Protein AF-A0A7S0XF65-F1 (afdb_monomer)

Radius of gyration: 15.55 Å; Cα contacts (8 Å, |Δi|>4): 193; chains: 1; bounding box: 42×37×39 Å

Mean predicted aligned error: 4.1 Å

Sequence (148 aa):
EVKDYPNLSSPQLNSCIVFATDEWFAAADNMISDTNPVWKEDLYTNYGKWMDGWESRRRRTEGHDWCIVKLGIPGIIRGIEVDTAYFTGNFSPKISIQSNHYDSSEPSVIQSLLSLRDDLKVEGSRIGTAASSEEFALVENLESDKWE

InterPro domains:
  IPR005164 Allantoicase [PTHR12045] (4-148)
  IPR008979 Galactose-binding-like domain superfamily [SSF49785] (4-108)
  IPR015908 Allantoicase domain [PF03561] (15-106)

Solvent-accessible surface area (backbone atoms only — not comparable to full-atom values): 9597 Å² total; per-residue (Å²): 118,74,82,85,52,84,69,48,51,26,48,92,51,66,16,43,66,46,46,50,53,46,14,28,44,11,26,60,64,47,66,38,50,90,62,81,75,61,89,53,94,90,46,65,52,101,64,38,65,52,56,59,27,62,32,56,70,89,77,92,62,91,84,80,85,56,68,42,73,45,54,34,58,94,80,83,87,86,73,85,87,85,85,58,78,91,40,88,84,76,46,80,92,73,86,86,88,83,86,81,88,84,82,76,92,58,92,44,64,60,58,56,32,40,49,59,53,57,73,64,38,57,96,86,33,44,54,63,37,57,54,48,74,65,52,53,61,50,52,59,76,64,50,80,84,64,91,124

Foldseek 3Di:
DCVVDDDQCACVLVKAWLAKQFQAQHFQRLQRYPDDWDDDPPDADPRGHHGSHG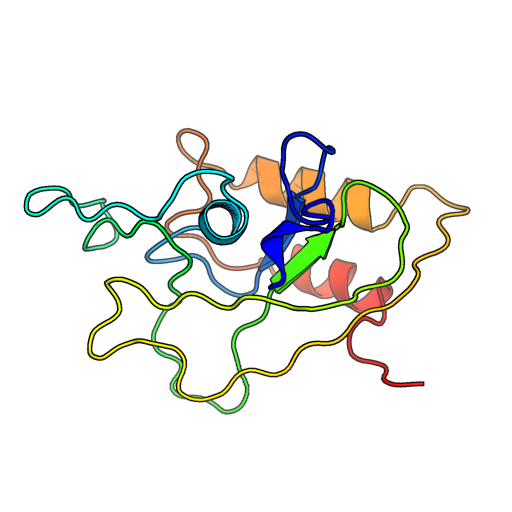DGDDDPDDDDIDIDIDGSDDDDDPDDDDDPPPVPPRGDPDDDDADDDDDDPDPDLSVVSVVVQQVCDDPNGVHRHGDDPVNVVSVVVVVRVDPD

Secondary structure (DSSP, 8-state):
-GGGS--TT-GGGT-EEEEESEESSB-GGGGG-SSPP---TT-EETTEE--SS-B-----SSS---EEEEPSS-----------TT-TTTS-S------------SS-HHHHHHHHHHHT-BTTB-TTEE--HHHHHHHGGGTTT---

Organism: NCBI:txid96789

Nearest PDB structures (foldseek):
  1sg3-assembly1_A  TM=9.458E-01  e=2.803E-04  Saccharomyces cerevisiae
  1o59-assembly1_A  TM=9.242E-01  e=1.266E-03  Saccharomyces cerevisiae

pLDDT: mean 92.29, std 9.27, range [50.44, 98.5]

Structure (mmCIF, N/CA/C/O backbone):
data_AF-A0A7S0XF65-F1
#
_entry.id   AF-A0A7S0XF65-F1
#
loop_
_atom_site.group_PDB
_atom_site.id
_atom_site.type_symbol
_atom_site.label_atom_id
_atom_site.label_alt_id
_atom_site.label_comp_id
_atom_site.label_asym_id
_atom_site.label_entity_id
_atom_site.label_seq_id
_atom_site.pdbx_PDB_ins_code
_atom_site.Cartn_x
_atom_site.Cartn_y
_atom_site.Cartn_z
_atom_site.occupancy
_atom_site.B_iso_or_equiv
_atom_site.auth_seq_id
_atom_site.auth_comp_id
_atom_site.auth_asym_id
_atom_site.auth_atom_id
_atom_site.pdbx_PDB_model_num
ATOM 1 N N . GLU A 1 1 ? -8.762 -17.373 -17.366 1.00 50.44 1 GLU A N 1
ATOM 2 C CA . GLU A 1 1 ? -8.845 -16.430 -16.220 1.00 50.44 1 GLU A CA 1
ATOM 3 C C . GLU A 1 1 ? -7.422 -16.047 -15.822 1.00 50.44 1 GLU A C 1
ATOM 5 O O . GLU A 1 1 ? -6.504 -16.728 -16.255 1.00 50.44 1 GLU A O 1
ATOM 10 N N . VAL A 1 2 ? -7.211 -15.002 -15.018 1.00 60.97 2 VAL A N 1
ATOM 11 C CA . VAL A 1 2 ? -5.874 -14.578 -14.529 1.00 60.97 2 VAL A CA 1
ATOM 12 C C . VAL A 1 2 ? -5.072 -15.734 -13.885 1.00 60.97 2 VAL A C 1
ATOM 14 O O . VAL A 1 2 ? -3.848 -15.722 -13.905 1.00 60.97 2 VAL A O 1
ATOM 17 N N . LYS A 1 3 ? -5.766 -16.782 -13.423 1.00 63.56 3 LYS A N 1
ATOM 18 C CA . LYS A 1 3 ? -5.252 -17.974 -12.727 1.00 63.56 3 LYS A CA 1
ATOM 19 C C . LYS A 1 3 ? -4.238 -18.842 -13.485 1.00 63.56 3 LYS A C 1
ATOM 21 O O . LYS A 1 3 ? -3.579 -19.654 -12.847 1.00 63.56 3 LYS A O 1
ATOM 26 N N . ASP A 1 4 ? -4.102 -18.694 -14.802 1.00 82.94 4 ASP A N 1
ATOM 27 C CA . ASP A 1 4 ? -3.129 -19.475 -15.586 1.00 82.94 4 ASP A CA 1
ATOM 28 C C . ASP A 1 4 ? -1.732 -18.818 -15.645 1.00 82.94 4 ASP A C 1
ATOM 30 O O . ASP A 1 4 ? -0.801 -19.384 -16.222 1.00 82.94 4 ASP A O 1
ATOM 34 N N . TYR A 1 5 ? -1.568 -17.623 -15.062 1.00 89.38 5 TYR A N 1
ATOM 35 C CA . TYR A 1 5 ? -0.306 -16.879 -15.035 1.00 89.38 5 TYR A CA 1
ATOM 36 C C . TYR A 1 5 ? 0.284 -16.796 -13.616 1.00 89.38 5 TYR A C 1
ATOM 38 O O . TYR A 1 5 ? -0.470 -16.745 -12.644 1.00 89.38 5 TYR A O 1
ATOM 46 N N . PRO A 1 6 ? 1.624 -16.737 -13.469 1.00 91.62 6 PRO A N 1
ATOM 47 C CA . PRO A 1 6 ? 2.254 -16.461 -12.180 1.00 91.62 6 PRO A CA 1
ATOM 48 C C . PRO A 1 6 ? 1.804 -15.112 -11.604 1.00 91.62 6 PRO A C 1
ATOM 50 O O . PRO A 1 6 ? 1.760 -14.112 -12.324 1.00 91.62 6 PRO A O 1
ATOM 53 N N . ASN A 1 7 ? 1.536 -15.070 -10.297 1.00 94.56 7 ASN A N 1
ATOM 54 C CA . ASN A 1 7 ? 1.271 -13.824 -9.583 1.00 94.56 7 ASN A CA 1
ATOM 55 C C . ASN A 1 7 ? 2.582 -13.042 -9.386 1.00 94.56 7 ASN A C 1
ATOM 57 O O . ASN A 1 7 ? 3.353 -13.333 -8.473 1.00 94.56 7 ASN A O 1
ATOM 61 N N . LEU A 1 8 ? 2.840 -12.049 -10.244 1.00 96.19 8 LEU A N 1
ATOM 62 C CA . LEU A 1 8 ? 4.071 -11.249 -10.207 1.00 96.19 8 LEU A CA 1
ATOM 63 C C . LEU A 1 8 ? 4.198 -10.364 -8.962 1.00 96.19 8 LEU A C 1
ATOM 65 O O . LEU A 1 8 ? 5.312 -9.942 -8.661 1.00 96.19 8 LEU A O 1
ATOM 69 N N . SER A 1 9 ? 3.095 -10.077 -8.264 1.00 96.62 9 SER A N 1
ATOM 70 C CA . SER A 1 9 ? 3.101 -9.333 -7.000 1.00 96.62 9 SER A CA 1
ATOM 71 C C . SER A 1 9 ? 3.168 -10.240 -5.771 1.00 96.62 9 SER A C 1
ATOM 73 O O . SER A 1 9 ? 3.116 -9.730 -4.660 1.00 96.62 9 SER A O 1
ATOM 75 N N . SER A 1 10 ? 3.323 -11.560 -5.933 1.00 96.81 10 SER A N 1
ATOM 76 C CA . SER A 1 10 ? 3.432 -12.494 -4.807 1.00 96.81 10 SER A CA 1
ATOM 77 C C . SER A 1 10 ? 4.685 -12.223 -3.952 1.00 96.81 10 SER A C 1
ATOM 79 O O . SER A 1 10 ? 5.800 -12.184 -4.496 1.00 96.81 10 SER A O 1
ATOM 81 N N . PRO A 1 11 ? 4.557 -12.104 -2.617 1.00 96.50 11 PRO A N 1
ATOM 82 C CA . PRO A 1 11 ? 5.675 -12.020 -1.685 1.00 96.50 11 PRO A CA 1
ATOM 83 C C . PRO A 1 11 ? 6.615 -13.227 -1.760 1.00 96.50 11 PRO A C 1
ATOM 85 O O . PRO A 1 11 ? 7.804 -13.082 -1.489 1.00 96.50 11 PRO A O 1
ATOM 88 N N . GLN A 1 12 ? 6.137 -14.401 -2.200 1.00 96.06 12 GLN A N 1
ATOM 89 C CA . GLN A 1 12 ? 6.991 -15.580 -2.426 1.00 96.06 12 GLN A CA 1
ATOM 90 C C . GLN A 1 12 ? 8.036 -15.355 -3.526 1.00 96.06 12 GLN A C 1
ATOM 92 O O . GLN A 1 12 ? 9.073 -16.016 -3.537 1.00 96.06 12 GLN A O 1
ATOM 97 N N . LEU A 1 13 ? 7.790 -14.407 -4.434 1.00 95.81 13 LEU A N 1
ATOM 98 C CA . LEU A 1 13 ? 8.748 -13.978 -5.452 1.00 95.81 13 LEU A CA 1
ATOM 99 C C . LEU A 1 13 ? 9.636 -12.815 -4.978 1.00 95.81 13 LEU A C 1
ATOM 101 O O . LEU A 1 13 ? 10.383 -12.265 -5.778 1.00 95.81 13 LEU A O 1
ATOM 105 N N . ASN A 1 14 ? 9.597 -12.455 -3.690 1.00 94.44 14 ASN A N 1
ATOM 106 C CA . ASN A 1 14 ? 10.210 -11.247 -3.119 1.00 94.44 14 ASN A CA 1
ATOM 107 C C . ASN A 1 14 ? 9.583 -9.938 -3.623 1.00 94.44 14 ASN A C 1
ATOM 109 O O . ASN A 1 14 ? 10.250 -8.900 -3.662 1.00 94.44 14 ASN A O 1
ATOM 113 N N . SER A 1 15 ? 8.306 -9.980 -4.013 1.00 97.00 15 SER A N 1
ATOM 114 C CA . SER A 1 15 ? 7.536 -8.759 -4.248 1.00 97.00 15 SER A CA 1
ATOM 115 C C . SER A 1 15 ? 7.291 -8.036 -2.930 1.00 97.00 15 SER A C 1
ATOM 117 O O . SER A 1 15 ? 7.109 -8.672 -1.891 1.00 97.00 15 SER A O 1
ATOM 119 N N . CYS A 1 16 ? 7.266 -6.709 -2.961 1.00 96.38 16 CYS A N 1
ATOM 120 C CA . CYS A 1 16 ? 7.050 -5.910 -1.760 1.00 96.38 16 CYS A CA 1
ATOM 121 C C . CYS A 1 16 ? 6.448 -4.541 -2.077 1.00 96.38 16 CYS A C 1
ATOM 123 O O . CYS A 1 16 ? 6.538 -4.045 -3.204 1.00 96.38 16 CYS A O 1
ATOM 125 N N . ILE A 1 17 ? 5.866 -3.909 -1.057 1.00 97.88 17 ILE A N 1
ATOM 126 C CA . ILE A 1 17 ? 5.501 -2.495 -1.117 1.00 97.88 17 ILE A CA 1
ATOM 127 C C . ILE A 1 17 ? 6.744 -1.663 -0.814 1.00 97.88 17 ILE A C 1
ATOM 129 O O . ILE A 1 17 ? 7.303 -1.753 0.279 1.00 97.88 17 ILE A O 1
ATOM 133 N N . VAL A 1 18 ? 7.173 -0.840 -1.769 1.00 95.88 18 VAL A N 1
ATOM 134 C CA . VAL A 1 18 ? 8.342 0.040 -1.588 1.00 95.88 18 VAL A CA 1
ATOM 135 C C . VAL A 1 18 ? 7.947 1.422 -1.079 1.00 95.88 18 VAL A C 1
ATOM 137 O O . VAL A 1 18 ? 8.758 2.108 -0.475 1.00 95.88 18 VAL A O 1
ATOM 140 N N . PHE A 1 19 ? 6.698 1.830 -1.303 1.00 97.38 19 PHE A N 1
ATOM 141 C CA . PHE A 1 19 ? 6.170 3.125 -0.889 1.00 97.38 19 PHE A CA 1
ATOM 142 C C . PHE A 1 19 ? 4.644 3.058 -0.783 1.00 97.38 19 PHE A C 1
ATOM 144 O O . PHE A 1 19 ? 4.011 2.384 -1.593 1.00 97.38 19 PHE A O 1
ATOM 151 N N . ALA A 1 20 ? 4.055 3.770 0.179 1.00 98.31 20 ALA A N 1
ATOM 152 C CA . ALA A 1 20 ? 2.617 4.022 0.262 1.00 98.31 20 ALA A CA 1
ATOM 153 C C . ALA A 1 20 ? 2.380 5.377 0.938 1.00 98.31 20 ALA A C 1
ATOM 155 O O . ALA A 1 20 ? 3.030 5.676 1.938 1.00 98.31 20 ALA A O 1
ATOM 156 N N . THR A 1 21 ? 1.457 6.187 0.415 1.00 97.75 21 THR A N 1
ATOM 157 C CA . THR A 1 21 ? 1.208 7.541 0.941 1.00 97.75 21 THR A CA 1
ATOM 158 C C . THR A 1 21 ? 0.702 7.538 2.381 1.00 97.75 21 THR A C 1
ATOM 160 O O . THR A 1 21 ? 1.120 8.372 3.184 1.00 97.75 21 THR A O 1
ATOM 163 N N . ASP A 1 22 ? -0.199 6.616 2.713 1.00 97.94 22 ASP A N 1
ATOM 164 C CA . ASP A 1 22 ? -0.882 6.547 4.003 1.00 97.94 22 ASP A CA 1
ATOM 165 C C . ASP A 1 22 ? -1.317 5.109 4.290 1.00 97.94 22 ASP A C 1
ATOM 167 O O . ASP A 1 22 ? -1.896 4.456 3.430 1.00 97.94 22 ASP A O 1
ATOM 171 N N . GLU A 1 23 ? -1.038 4.607 5.488 1.00 98.06 23 GLU A N 1
ATOM 172 C CA . GLU A 1 23 ? -1.318 3.227 5.909 1.00 98.06 23 GLU A CA 1
ATOM 173 C C . GLU A 1 23 ? -1.967 3.210 7.290 1.00 98.06 23 GLU A C 1
ATOM 175 O O . GLU A 1 23 ? -1.678 2.375 8.147 1.00 98.06 23 GLU A O 1
ATOM 180 N N . TRP A 1 24 ? -2.810 4.200 7.562 1.00 97.50 24 TRP A N 1
ATOM 181 C CA . TRP A 1 24 ? -3.242 4.456 8.926 1.00 97.50 24 TRP A CA 1
ATOM 182 C C . TRP A 1 24 ? -4.129 3.352 9.506 1.00 97.50 24 TRP A C 1
ATOM 184 O O . TRP A 1 24 ? -3.937 2.964 10.657 1.00 97.50 24 TRP A O 1
ATOM 194 N N . PHE A 1 25 ? -5.105 2.859 8.742 1.00 97.88 25 PHE A N 1
ATOM 195 C CA . PHE A 1 25 ? -6.078 1.880 9.237 1.00 97.88 25 PHE A CA 1
ATOM 196 C C . PHE A 1 25 ? -5.664 0.443 8.911 1.00 97.88 25 PHE A C 1
ATOM 198 O O . PHE A 1 25 ? -5.850 -0.447 9.745 1.00 97.88 25 PHE A O 1
ATOM 205 N N . ALA A 1 26 ? -5.048 0.222 7.748 1.00 98.06 26 ALA A N 1
ATOM 206 C CA . ALA A 1 26 ? -4.509 -1.072 7.346 1.00 98.06 26 ALA A CA 1
ATOM 207 C C . ALA A 1 26 ? -3.301 -0.896 6.412 1.00 98.06 26 ALA A C 1
ATOM 209 O O . ALA A 1 26 ? -3.284 0.032 5.605 1.00 98.06 26 ALA A O 1
ATOM 210 N N . ALA A 1 27 ? -2.288 -1.759 6.536 1.00 98.06 27 ALA A N 1
ATOM 211 C CA . ALA A 1 27 ? -1.028 -1.638 5.803 1.00 98.06 27 ALA A CA 1
ATOM 212 C C . ALA A 1 27 ? -1.159 -2.071 4.336 1.00 98.06 27 ALA A C 1
ATOM 214 O O . ALA A 1 27 ? -1.864 -3.028 4.016 1.00 98.06 27 ALA A O 1
ATOM 215 N N . ALA A 1 28 ? -0.423 -1.404 3.448 1.00 98.38 28 ALA A N 1
ATOM 216 C CA . ALA A 1 28 ? -0.406 -1.702 2.020 1.00 98.38 28 ALA A CA 1
ATOM 217 C C . ALA A 1 28 ? 0.124 -3.112 1.716 1.00 98.38 28 ALA A C 1
ATOM 219 O O . ALA A 1 28 ? -0.298 -3.730 0.739 1.00 98.38 28 ALA A O 1
ATOM 220 N N . ASP A 1 29 ? 1.001 -3.643 2.574 1.00 97.56 29 ASP A N 1
ATOM 221 C CA . ASP A 1 29 ? 1.563 -4.995 2.475 1.00 97.56 29 ASP A CA 1
ATOM 222 C C . ASP A 1 29 ? 0.481 -6.090 2.413 1.00 97.56 29 ASP A C 1
ATOM 224 O O . ASP A 1 29 ? 0.689 -7.125 1.782 1.00 97.56 29 ASP A O 1
ATOM 228 N N . ASN A 1 30 ? -0.702 -5.852 2.990 1.00 97.62 30 ASN A N 1
ATOM 229 C CA . ASN A 1 30 ? -1.806 -6.811 2.953 1.00 97.62 30 ASN A CA 1
ATOM 230 C C . ASN A 1 30 ? -2.359 -7.031 1.532 1.00 97.62 30 ASN A C 1
ATOM 232 O O . ASN A 1 30 ? -2.842 -8.119 1.234 1.00 97.62 30 ASN A O 1
ATOM 236 N N . MET A 1 31 ? -2.268 -6.036 0.634 1.00 97.44 31 MET A N 1
ATOM 237 C CA . MET A 1 31 ? -2.811 -6.143 -0.735 1.00 97.44 31 MET A CA 1
ATOM 238 C C . MET A 1 31 ? -2.131 -7.211 -1.580 1.00 97.44 31 MET A C 1
ATOM 240 O O . MET A 1 31 ? -2.715 -7.691 -2.546 1.00 97.44 31 MET A O 1
ATOM 244 N N . ILE A 1 32 ? -0.880 -7.535 -1.258 1.00 97.25 32 ILE A N 1
ATOM 245 C CA . ILE A 1 32 ? -0.091 -8.492 -2.025 1.00 97.25 32 ILE A CA 1
ATOM 246 C C . ILE A 1 32 ? -0.073 -9.878 -1.378 1.00 97.25 32 ILE A C 1
ATOM 248 O O . ILE A 1 32 ? 0.631 -10.751 -1.867 1.00 97.25 32 ILE A O 1
ATOM 252 N N . SER A 1 33 ? -0.828 -10.113 -0.298 1.00 96.31 33 SER A N 1
ATOM 253 C CA . SER A 1 33 ? -0.903 -11.443 0.313 1.00 96.31 33 SER A CA 1
ATOM 254 C C . SER A 1 33 ? -1.363 -12.502 -0.699 1.00 96.31 33 SER A C 1
ATOM 256 O O . SER A 1 33 ? -2.287 -12.278 -1.474 1.00 96.31 33 SER A O 1
ATOM 258 N N . ASP A 1 34 ? -0.748 -13.688 -0.664 1.00 95.62 34 ASP A N 1
ATOM 259 C CA . ASP A 1 34 ? -1.177 -14.826 -1.493 1.00 95.62 34 ASP A CA 1
ATOM 260 C C . ASP A 1 34 ? -2.443 -15.513 -0.948 1.00 95.62 34 ASP A C 1
ATOM 262 O O . ASP A 1 34 ? -2.989 -16.423 -1.578 1.00 95.62 34 ASP A O 1
ATOM 266 N N . THR A 1 35 ? -2.892 -15.139 0.252 1.00 95.75 35 THR A N 1
ATOM 267 C CA . THR A 1 35 ? -4.119 -15.667 0.851 1.00 95.75 35 THR A CA 1
ATOM 268 C C . THR A 1 35 ? -5.316 -14.809 0.476 1.00 95.75 35 THR A C 1
ATOM 270 O O . THR A 1 35 ? -5.208 -13.591 0.405 1.00 95.75 35 THR A O 1
ATOM 273 N N . ASN A 1 36 ? -6.488 -15.436 0.344 1.00 96.00 36 ASN A N 1
ATOM 274 C CA . ASN A 1 36 ? -7.739 -14.691 0.220 1.00 96.00 36 ASN A CA 1
ATOM 275 C C . ASN A 1 36 ? -7.941 -13.765 1.432 1.00 96.00 36 ASN A C 1
ATOM 277 O O . ASN A 1 36 ? -7.604 -14.176 2.550 1.00 96.00 36 ASN A O 1
ATOM 281 N N . PRO A 1 37 ? -8.540 -12.579 1.232 1.00 97.31 37 PRO A N 1
ATOM 282 C CA . PRO A 1 37 ? -8.808 -11.652 2.321 1.00 97.31 37 PRO A CA 1
ATOM 283 C C . PRO A 1 37 ? -9.738 -12.287 3.358 1.00 97.31 37 PRO A C 1
ATOM 285 O O . PRO A 1 37 ? -10.641 -13.066 3.028 1.00 97.31 37 PRO A O 1
ATOM 288 N N . VAL A 1 38 ? -9.537 -11.938 4.627 1.00 98.00 38 VAL A N 1
ATOM 289 C CA . VAL A 1 38 ? -10.299 -12.470 5.760 1.00 98.00 38 VAL A CA 1
ATOM 290 C C . VAL A 1 38 ? -11.006 -11.351 6.518 1.00 98.00 38 VAL A C 1
ATOM 292 O O . VAL A 1 38 ? -10.405 -10.355 6.906 1.00 98.00 38 VAL A O 1
ATOM 295 N N . TRP A 1 39 ? -12.282 -11.562 6.846 1.00 97.44 39 TRP A N 1
ATOM 296 C CA . TRP A 1 39 ? -12.998 -10.731 7.814 1.00 97.44 39 TRP A CA 1
ATOM 297 C C . TRP A 1 39 ? -12.938 -11.328 9.219 1.00 97.44 39 TRP A C 1
ATOM 299 O O . TRP A 1 39 ? -13.228 -12.509 9.421 1.00 97.44 39 TRP A O 1
ATOM 309 N N . LYS A 1 40 ? -12.601 -10.499 10.210 1.00 97.50 40 LYS A N 1
ATOM 310 C CA . LYS A 1 40 ? -12.578 -10.882 11.629 1.00 97.50 40 LYS A CA 1
ATOM 311 C C . LYS A 1 40 ? -13.478 -9.945 12.423 1.00 97.50 40 LYS A C 1
ATOM 313 O O . LYS A 1 40 ? -13.041 -8.854 12.778 1.00 97.50 40 LYS A O 1
ATOM 318 N N . GLU A 1 41 ? -14.713 -10.365 12.704 1.00 96.38 41 GLU A N 1
ATOM 319 C CA . GLU A 1 41 ? -15.783 -9.542 13.307 1.00 96.38 41 GLU A CA 1
ATOM 320 C C . GLU A 1 41 ? -15.344 -8.781 14.569 1.00 96.38 41 GLU A C 1
ATOM 322 O O . GLU A 1 41 ? -15.577 -7.580 14.673 1.00 96.38 41 GLU A O 1
ATOM 327 N N . ASP A 1 42 ? -14.592 -9.426 15.461 1.00 97.06 42 ASP A N 1
ATOM 328 C CA . ASP A 1 42 ? -14.249 -8.860 16.774 1.00 97.06 42 ASP A CA 1
ATOM 329 C C . ASP A 1 42 ? -12.808 -8.327 16.876 1.00 97.06 42 ASP A C 1
ATOM 331 O O . ASP A 1 42 ? -12.334 -8.013 17.967 1.00 97.06 42 ASP A O 1
ATOM 335 N N . LEU A 1 43 ? -12.080 -8.218 15.754 1.00 97.62 43 LEU A N 1
ATOM 336 C CA . LEU A 1 43 ? -10.697 -7.728 15.761 1.00 97.62 43 LEU A CA 1
ATOM 337 C C . LEU A 1 43 ? -10.604 -6.228 15.447 1.00 97.62 43 LEU A C 1
ATOM 339 O O . LEU A 1 43 ? -11.163 -5.745 14.456 1.00 97.62 43 LEU A O 1
ATOM 343 N N . TYR A 1 44 ? -9.849 -5.516 16.283 1.00 97.06 44 TYR A N 1
ATOM 344 C CA . TYR A 1 44 ? -9.570 -4.085 16.194 1.00 97.06 44 TYR A CA 1
ATOM 345 C C . TYR A 1 44 ? -8.087 -3.826 16.468 1.00 97.06 44 TYR A C 1
ATOM 347 O O . TYR A 1 44 ? -7.443 -4.568 17.210 1.00 97.06 44 TYR A O 1
ATOM 355 N N . THR A 1 45 ? -7.557 -2.765 15.871 1.00 96.00 45 THR A N 1
ATOM 356 C CA . THR A 1 45 ? -6.226 -2.218 16.146 1.00 96.00 45 THR A CA 1
ATOM 357 C C . THR A 1 45 ? -6.363 -0.932 16.963 1.00 96.00 45 THR A C 1
ATOM 359 O O . THR A 1 45 ? -7.463 -0.410 17.150 1.00 96.00 45 THR A O 1
ATOM 362 N N . ASN A 1 46 ? -5.241 -0.354 17.395 1.00 95.56 46 ASN A N 1
ATOM 363 C CA . ASN A 1 46 ? -5.234 0.970 18.032 1.00 95.56 46 ASN A CA 1
ATOM 364 C C . ASN A 1 46 ? -5.707 2.101 17.100 1.00 95.56 46 ASN A C 1
ATOM 366 O O . ASN A 1 46 ? -5.959 3.213 17.561 1.00 95.56 46 ASN A O 1
ATOM 370 N N . TYR A 1 47 ? -5.826 1.824 15.801 1.00 96.25 47 TYR A N 1
ATOM 371 C CA . TYR A 1 47 ? -6.172 2.804 14.781 1.00 96.25 47 TYR A CA 1
ATOM 372 C C .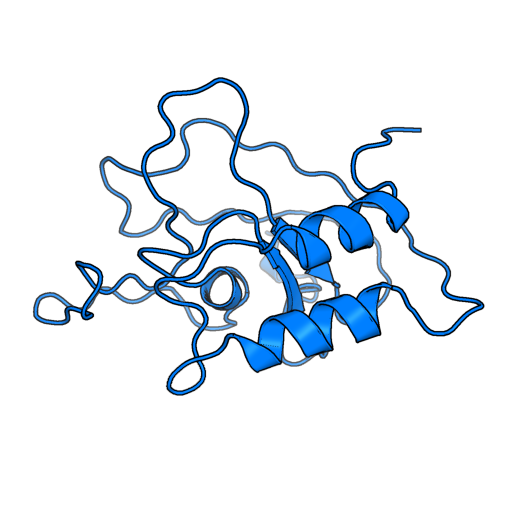 TYR A 1 47 ? -7.588 2.620 14.240 1.00 96.25 47 TYR A C 1
ATOM 374 O O . TYR A 1 47 ? -8.091 3.526 13.589 1.00 96.25 47 TYR A O 1
ATOM 382 N N . GLY A 1 48 ? -8.269 1.509 14.539 1.00 95.94 48 GLY A N 1
ATOM 383 C CA . GLY A 1 48 ? -9.638 1.270 14.090 1.00 95.94 48 GLY A CA 1
ATOM 384 C C . GLY A 1 48 ? -9.964 -0.209 13.924 1.00 95.94 48 GLY A C 1
ATOM 385 O O . GLY A 1 48 ? -9.386 -1.074 14.579 1.00 95.94 48 GLY A O 1
ATOM 386 N N . LYS A 1 49 ? -10.928 -0.506 13.051 1.00 96.81 49 LYS A N 1
ATOM 387 C CA . LYS A 1 49 ? -11.254 -1.883 12.670 1.00 96.81 49 LYS A CA 1
ATOM 388 C C . LYS A 1 49 ? -10.031 -2.524 12.007 1.00 96.81 49 LYS A C 1
ATOM 390 O O . LYS A 1 49 ? -9.400 -1.890 11.172 1.00 96.81 49 LYS A O 1
ATOM 395 N N . TRP A 1 50 ? -9.685 -3.760 12.374 1.00 97.44 50 TRP A N 1
ATOM 396 C CA . TRP A 1 50 ? -8.659 -4.490 11.626 1.00 97.44 50 TRP A CA 1
ATOM 397 C C . TRP A 1 50 ? -9.221 -4.901 10.263 1.00 97.44 50 TRP A C 1
ATOM 399 O O . TRP A 1 50 ? -10.294 -5.506 10.211 1.00 97.44 50 TRP A O 1
ATOM 409 N N . MET A 1 51 ? -8.484 -4.595 9.195 1.00 97.69 51 MET A N 1
ATOM 410 C CA . MET A 1 51 ? -8.840 -4.931 7.818 1.00 97.69 51 MET A CA 1
ATOM 411 C C . MET A 1 51 ? -7.713 -5.728 7.160 1.00 97.69 51 MET A C 1
ATOM 413 O O . MET A 1 51 ? -6.537 -5.395 7.318 1.00 97.69 51 MET A O 1
ATOM 417 N N . ASP A 1 52 ? -8.087 -6.752 6.397 1.00 97.56 52 ASP A N 1
ATOM 418 C CA . ASP A 1 52 ? -7.171 -7.555 5.582 1.00 97.56 52 ASP A CA 1
ATOM 419 C C . ASP A 1 52 ? -7.037 -6.951 4.180 1.00 97.56 52 ASP A C 1
ATOM 421 O O . ASP A 1 52 ? -7.598 -7.430 3.198 1.00 97.56 52 ASP A O 1
ATOM 425 N N . GLY A 1 53 ? -6.393 -5.791 4.129 1.00 97.62 53 GLY A N 1
ATOM 426 C CA . GLY A 1 53 ? -6.219 -4.987 2.925 1.00 97.62 53 GLY A CA 1
ATOM 427 C C . GLY A 1 53 ? -5.468 -3.699 3.243 1.00 97.62 53 GLY A C 1
ATOM 428 O O . GLY A 1 53 ? -4.870 -3.582 4.313 1.00 97.62 53 GLY A O 1
ATOM 429 N N . TRP A 1 54 ? -5.514 -2.731 2.332 1.00 98.50 54 TRP A N 1
ATOM 430 C CA . TRP A 1 54 ? -4.935 -1.402 2.530 1.00 98.50 54 TRP A CA 1
ATOM 431 C C . TRP A 1 54 ? -6.030 -0.369 2.772 1.00 98.50 54 TRP A C 1
ATOM 433 O O . TRP A 1 54 ? -6.975 -0.275 1.990 1.00 98.50 54 TRP A O 1
ATOM 443 N N . GLU A 1 55 ? -5.903 0.418 3.839 1.00 98.38 55 GLU A N 1
ATOM 444 C CA . GLU A 1 55 ? -6.868 1.469 4.152 1.00 98.38 55 GLU A CA 1
ATOM 445 C C . GLU A 1 55 ? -6.170 2.725 4.678 1.00 98.38 55 GLU A C 1
ATOM 447 O O . GLU A 1 55 ? -5.537 2.716 5.742 1.00 98.38 55 GLU A O 1
ATOM 452 N N . SER A 1 56 ? -6.331 3.818 3.928 1.00 98.00 56 SER A N 1
ATOM 453 C CA . SER A 1 56 ? -5.817 5.141 4.263 1.00 98.00 56 SER A CA 1
ATOM 454 C C . SER A 1 56 ? -6.828 5.994 5.032 1.00 98.00 56 SER A C 1
ATOM 456 O O . SER A 1 56 ? -8.037 5.731 5.080 1.00 98.00 56 SER A O 1
ATOM 458 N N . ARG A 1 57 ? -6.348 7.085 5.632 1.00 97.06 57 ARG A N 1
ATOM 459 C CA . ARG A 1 57 ? -7.224 8.133 6.174 1.00 97.06 57 ARG A CA 1
ATOM 460 C C . ARG A 1 57 ? -8.051 8.791 5.077 1.00 97.06 57 ARG A C 1
ATOM 462 O O . ARG A 1 57 ? -7.587 9.059 3.977 1.00 97.06 57 ARG A O 1
ATOM 469 N N . ARG A 1 58 ? -9.275 9.201 5.434 1.00 94.81 58 ARG A N 1
ATOM 470 C CA . ARG A 1 58 ? -10.124 10.007 4.544 1.00 94.81 58 ARG A CA 1
ATOM 471 C C . ARG A 1 58 ? -9.427 11.309 4.155 1.00 94.81 58 ARG A C 1
ATOM 473 O O . ARG A 1 58 ? -9.264 12.210 4.984 1.00 94.81 58 ARG A O 1
ATOM 480 N N . ARG A 1 59 ? -9.120 11.439 2.870 1.00 92.56 59 ARG A N 1
ATOM 481 C CA . ARG A 1 59 ? -8.584 12.663 2.282 1.00 92.56 59 ARG A CA 1
ATOM 482 C C . ARG A 1 59 ? -9.684 13.721 2.130 1.00 92.56 59 ARG A C 1
ATOM 484 O O . ARG A 1 59 ? -10.800 13.422 1.714 1.00 92.56 59 ARG A O 1
ATOM 491 N N . ARG A 1 60 ? -9.375 14.971 2.492 1.00 93.19 60 ARG A N 1
ATOM 492 C CA . ARG A 1 60 ? -10.263 16.149 2.331 1.00 93.19 60 ARG A CA 1
ATOM 493 C C . ARG A 1 60 ? -9.660 17.223 1.419 1.00 93.19 60 ARG A C 1
ATOM 495 O O . ARG A 1 60 ? -10.108 18.363 1.414 1.00 93.19 60 ARG A O 1
ATOM 502 N N . THR A 1 61 ? -8.616 16.850 0.697 1.00 92.81 61 THR A N 1
ATOM 503 C CA . THR A 1 61 ? -7.851 17.682 -0.229 1.00 92.81 61 THR A CA 1
ATOM 504 C C . THR A 1 61 ? -7.772 16.973 -1.573 1.00 92.81 61 THR A C 1
ATOM 506 O O . THR A 1 61 ? -8.031 15.772 -1.665 1.00 92.81 61 THR A O 1
ATOM 509 N N . GLU A 1 62 ? -7.412 17.713 -2.616 1.00 92.44 62 GLU A N 1
ATOM 510 C CA . GLU A 1 62 ? -7.211 17.137 -3.943 1.00 92.44 62 GLU A CA 1
ATOM 511 C C . GLU A 1 62 ? -6.082 16.089 -3.950 1.00 92.44 62 GLU A C 1
ATOM 513 O O . GLU A 1 62 ? -5.192 16.068 -3.085 1.00 92.44 62 GLU A O 1
ATOM 518 N N . GLY A 1 63 ? -6.147 15.190 -4.931 1.00 92.88 63 GLY A N 1
ATOM 519 C CA . GLY A 1 63 ? -5.223 14.072 -5.101 1.00 92.88 63 GLY A CA 1
ATOM 520 C C . GLY A 1 63 ? -5.845 12.717 -4.763 1.00 92.88 63 GLY A C 1
ATOM 521 O O . GLY A 1 63 ? -7.064 12.573 -4.670 1.00 92.88 63 GLY A O 1
ATOM 522 N N . HIS 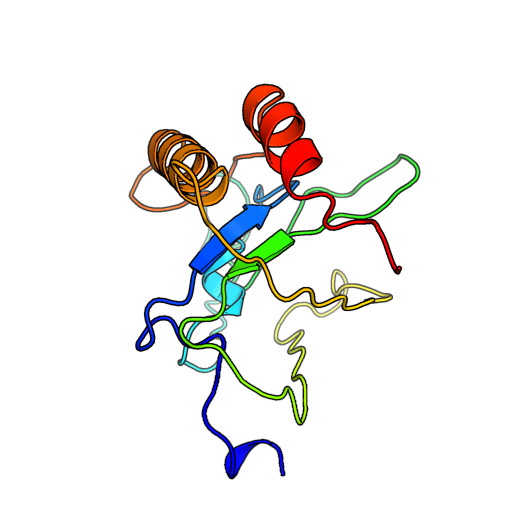A 1 64 ? -4.984 11.720 -4.610 1.00 95.06 64 HIS A N 1
ATOM 523 C CA . HIS A 1 64 ? -5.332 10.331 -4.327 1.00 95.06 64 HIS A CA 1
ATOM 524 C C . HIS A 1 64 ? -4.238 9.703 -3.457 1.00 95.06 64 HIS A C 1
ATOM 526 O O . HIS A 1 64 ? -3.118 10.216 -3.409 1.00 95.06 64 HIS A O 1
ATOM 532 N N . ASP A 1 65 ? -4.571 8.617 -2.767 1.00 97.25 65 ASP A N 1
ATOM 533 C CA . ASP A 1 65 ? -3.568 7.763 -2.137 1.00 97.25 65 ASP A CA 1
ATOM 534 C C . ASP A 1 65 ? -3.031 6.767 -3.160 1.00 97.25 65 ASP A C 1
ATOM 536 O O . ASP A 1 65 ? -3.771 6.275 -4.017 1.00 97.25 65 ASP A O 1
ATOM 540 N N . TRP A 1 66 ? -1.734 6.493 -3.085 1.00 97.31 66 TRP A N 1
ATOM 541 C CA . TRP A 1 66 ? -1.058 5.572 -3.991 1.00 97.31 66 TRP A CA 1
ATOM 542 C C . TRP A 1 66 ? 0.042 4.801 -3.267 1.00 97.31 66 TRP A C 1
ATOM 544 O O . TRP A 1 66 ? 0.515 5.188 -2.196 1.00 97.31 66 TRP A O 1
ATOM 554 N N . CYS A 1 67 ? 0.436 3.686 -3.866 1.00 98.06 67 CYS A N 1
ATOM 555 C CA . CYS A 1 67 ? 1.560 2.880 -3.428 1.00 98.06 67 CYS A CA 1
ATOM 556 C C . CYS A 1 67 ? 2.362 2.410 -4.644 1.00 98.06 67 CYS A C 1
ATOM 558 O O . CYS A 1 67 ? 1.858 2.426 -5.769 1.00 98.06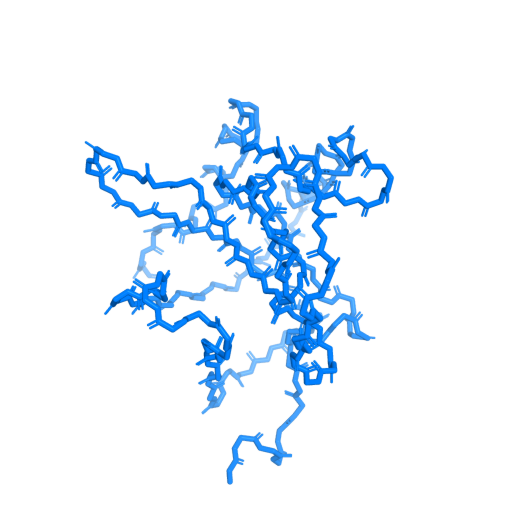 67 CYS A O 1
ATOM 560 N N . ILE A 1 68 ? 3.602 1.985 -4.414 1.00 96.88 68 ILE A N 1
ATOM 561 C CA . ILE A 1 68 ? 4.416 1.307 -5.423 1.00 96.88 68 ILE A CA 1
ATOM 562 C C . ILE A 1 68 ? 4.648 -0.123 -4.962 1.00 96.88 68 ILE A C 1
ATOM 564 O O . ILE A 1 68 ? 5.181 -0.369 -3.876 1.00 96.88 68 ILE A O 1
ATOM 568 N N . VAL A 1 69 ? 4.293 -1.056 -5.839 1.00 97.06 69 VAL A N 1
ATOM 569 C CA . VAL A 1 69 ? 4.595 -2.476 -5.691 1.00 97.06 69 VAL A CA 1
ATOM 570 C C . VAL A 1 69 ? 5.816 -2.792 -6.544 1.00 97.06 69 VAL A C 1
ATOM 572 O O . VAL A 1 69 ? 5.781 -2.651 -7.767 1.00 97.06 69 VAL A O 1
ATOM 575 N N . LYS A 1 70 ? 6.898 -3.250 -5.916 1.00 95.31 70 LYS A N 1
ATOM 576 C CA . LYS A 1 70 ? 7.999 -3.889 -6.636 1.00 95.31 70 LYS A CA 1
ATOM 577 C C . LYS A 1 70 ? 7.593 -5.329 -6.923 1.00 95.31 70 LYS A C 1
ATOM 579 O O . LYS A 1 70 ? 7.373 -6.101 -5.992 1.00 95.31 70 LYS A O 1
ATOM 584 N N . LEU A 1 71 ? 7.522 -5.683 -8.202 1.00 95.62 71 LEU A N 1
ATOM 585 C CA . LEU A 1 71 ? 7.298 -7.063 -8.625 1.00 95.62 71 LEU A CA 1
ATOM 586 C C . LEU A 1 71 ? 8.536 -7.914 -8.329 1.00 95.62 71 LEU A C 1
ATOM 588 O O . LEU A 1 71 ? 9.671 -7.450 -8.463 1.00 95.62 71 LEU A O 1
ATOM 592 N N . GLY A 1 72 ? 8.314 -9.167 -7.944 1.00 93.81 72 GLY A N 1
ATOM 593 C CA . GLY A 1 72 ? 9.386 -10.077 -7.549 1.00 93.81 72 GLY A CA 1
ATOM 594 C C . GLY A 1 72 ? 10.305 -10.488 -8.700 1.00 93.81 72 GLY A C 1
ATOM 595 O O . GLY A 1 72 ? 11.499 -10.717 -8.510 1.00 93.81 72 GLY A O 1
ATOM 596 N N . ILE A 1 73 ? 9.755 -10.533 -9.916 1.00 92.00 73 ILE A N 1
ATOM 597 C CA . ILE A 1 73 ? 10.485 -10.833 -11.150 1.00 92.00 73 ILE A CA 1
ATOM 598 C C . ILE A 1 73 ? 10.011 -9.921 -12.294 1.00 92.00 73 ILE A C 1
ATOM 600 O O . ILE A 1 73 ? 8.825 -9.578 -12.346 1.00 92.00 73 ILE A O 1
ATOM 604 N N . PRO A 1 74 ? 10.892 -9.553 -13.244 1.00 90.75 74 PRO A N 1
ATOM 605 C CA . PRO A 1 74 ? 10.484 -8.878 -14.473 1.00 90.75 74 PRO A CA 1
ATOM 606 C C . PRO A 1 74 ? 9.531 -9.752 -15.298 1.00 90.75 74 PRO A C 1
ATOM 608 O O . PRO A 1 74 ? 9.719 -10.966 -15.403 1.00 90.75 74 PRO A O 1
ATOM 611 N N . GLY A 1 75 ? 8.524 -9.145 -15.927 1.00 91.25 75 GLY A N 1
ATOM 612 C CA . GLY A 1 75 ? 7.552 -9.889 -16.721 1.00 91.25 75 GLY A CA 1
ATOM 613 C C . GLY A 1 75 ? 6.564 -9.011 -17.479 1.00 91.25 75 GLY A C 1
ATOM 614 O O . GLY A 1 75 ? 6.551 -7.791 -17.350 1.00 91.25 75 GLY A O 1
ATOM 615 N N . ILE A 1 76 ? 5.724 -9.661 -18.286 1.00 92.38 76 ILE A N 1
ATOM 616 C CA . ILE A 1 76 ? 4.637 -9.011 -19.024 1.00 92.38 76 ILE A CA 1
ATOM 617 C C . ILE A 1 76 ? 3.351 -9.172 -18.218 1.00 92.38 76 ILE A C 1
ATOM 619 O O . ILE A 1 76 ? 2.878 -10.294 -18.025 1.00 92.38 76 ILE A O 1
ATOM 623 N N . ILE A 1 77 ? 2.760 -8.055 -17.800 1.00 93.19 77 ILE A N 1
ATOM 624 C CA . ILE A 1 77 ? 1.476 -8.043 -17.097 1.00 93.19 77 ILE A CA 1
ATOM 625 C C . ILE A 1 77 ? 0.367 -8.427 -18.087 1.00 93.19 77 ILE A C 1
ATOM 627 O O . ILE A 1 77 ? 0.161 -7.766 -19.104 1.00 93.19 77 ILE A O 1
ATOM 631 N N . ARG A 1 78 ? -0.336 -9.531 -17.807 1.00 93.62 78 ARG A N 1
ATOM 632 C CA . ARG A 1 78 ? -1.448 -10.043 -18.637 1.00 93.62 78 ARG A CA 1
ATOM 633 C C . ARG A 1 78 ? -2.826 -9.688 -18.097 1.00 93.62 78 ARG A C 1
ATOM 635 O O . ARG A 1 78 ? -3.795 -9.686 -18.849 1.00 93.62 78 ARG A O 1
ATOM 642 N N . GLY A 1 79 ? -2.904 -9.402 -16.808 1.00 93.81 79 GLY A N 1
ATOM 643 C CA . GLY A 1 79 ? -4.120 -9.042 -16.107 1.00 93.81 79 GLY A CA 1
ATOM 644 C C . GLY A 1 79 ? -3.762 -8.510 -14.732 1.00 93.81 79 GLY A C 1
ATOM 645 O O . GLY A 1 79 ? -2.660 -8.753 -14.239 1.00 93.81 79 GLY A O 1
ATOM 646 N N . ILE A 1 80 ? -4.688 -7.760 -14.152 1.00 94.12 80 ILE A N 1
ATOM 647 C CA . ILE A 1 80 ? -4.564 -7.229 -12.803 1.00 94.12 80 ILE A CA 1
ATOM 648 C C . ILE A 1 80 ? -5.888 -7.479 -12.102 1.00 94.12 80 ILE A C 1
ATOM 650 O O . ILE A 1 80 ? -6.951 -7.216 -12.666 1.00 94.12 80 ILE A O 1
ATOM 654 N N . GLU A 1 81 ? -5.802 -8.005 -10.891 1.00 94.75 81 GLU A N 1
ATOM 655 C CA . GLU A 1 81 ? -6.934 -8.182 -10.000 1.00 94.75 81 GLU A CA 1
ATOM 656 C C . GLU A 1 81 ? -6.857 -7.114 -8.914 1.00 94.75 81 GLU A C 1
ATOM 658 O O . GLU A 1 81 ? -5.814 -6.924 -8.293 1.00 94.75 81 GLU A O 1
ATOM 663 N N . VAL A 1 82 ? -7.957 -6.389 -8.723 1.00 95.75 82 VAL A N 1
ATOM 664 C CA . VAL A 1 82 ? -8.124 -5.478 -7.594 1.00 95.75 82 VAL A CA 1
ATOM 665 C C . VAL A 1 82 ? -9.329 -5.969 -6.813 1.00 95.75 82 VAL A C 1
ATOM 667 O O . VAL A 1 82 ? -10.465 -5.812 -7.263 1.00 95.75 82 VAL A O 1
ATOM 670 N N . ASP A 1 83 ? -9.067 -6.575 -5.662 1.00 96.44 83 ASP A N 1
ATOM 671 C CA . ASP A 1 83 ? -10.102 -7.056 -4.757 1.00 96.44 83 ASP A CA 1
ATOM 672 C C . ASP A 1 83 ? -10.411 -5.993 -3.693 1.00 96.44 83 ASP A C 1
ATOM 674 O O . ASP A 1 83 ? -9.522 -5.475 -3.019 1.00 96.44 83 ASP A O 1
ATOM 678 N N . THR A 1 84 ? -11.691 -5.651 -3.552 1.00 97.38 84 THR A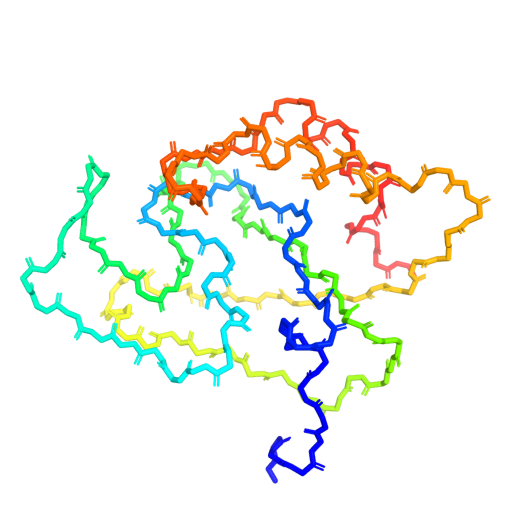 N 1
ATOM 679 C CA . THR A 1 84 ? -12.197 -4.723 -2.530 1.00 97.38 84 THR A CA 1
ATOM 680 C C . THR A 1 84 ? -13.031 -5.446 -1.472 1.00 97.38 84 THR A C 1
ATOM 682 O O . THR A 1 84 ? -13.935 -4.847 -0.878 1.00 97.38 84 THR A O 1
ATOM 685 N N . ALA A 1 85 ? -12.793 -6.742 -1.264 1.00 97.56 85 ALA A N 1
ATOM 686 C CA . ALA A 1 85 ? -13.486 -7.554 -0.275 1.00 97.56 85 ALA A CA 1
ATOM 687 C C . ALA A 1 85 ? -13.536 -6.866 1.096 1.00 97.56 85 ALA A C 1
ATOM 689 O O . ALA A 1 85 ? -12.560 -6.301 1.579 1.00 97.56 85 ALA A O 1
ATOM 690 N N . TYR A 1 86 ? -14.711 -6.923 1.726 1.00 97.69 86 TYR A N 1
ATOM 691 C CA . TYR A 1 86 ? -15.005 -6.365 3.054 1.00 97.69 86 TYR A CA 1
ATOM 692 C C . TYR A 1 86 ? -14.958 -4.833 3.188 1.00 97.69 86 TYR A C 1
ATOM 694 O O . TYR A 1 86 ? -15.385 -4.305 4.215 1.00 97.69 86 TYR A O 1
ATOM 702 N N . PHE A 1 87 ? -14.584 -4.098 2.141 1.00 97.31 87 PHE A N 1
ATOM 703 C CA . PHE A 1 87 ? -14.723 -2.643 2.079 1.00 97.31 87 PHE A CA 1
ATOM 704 C C . PHE A 1 87 ? -16.111 -2.261 1.534 1.00 97.31 87 PHE A C 1
ATOM 706 O O . PHE A 1 87 ? -16.262 -1.856 0.388 1.00 97.31 87 PHE A O 1
ATOM 713 N N . THR A 1 88 ? -17.180 -2.400 2.326 1.00 93.25 88 THR A N 1
ATOM 714 C CA . THR A 1 88 ? -18.580 -2.305 1.831 1.00 93.25 88 THR A CA 1
ATOM 715 C C . THR A 1 88 ? -19.159 -0.885 1.731 1.00 93.25 88 THR A C 1
ATOM 717 O O . THR A 1 88 ? -20.357 -0.706 1.516 1.00 93.25 88 THR A O 1
ATOM 720 N N . GLY A 1 89 ? -18.333 0.144 1.894 1.00 94.38 89 GLY A N 1
ATOM 721 C CA . GLY A 1 89 ? -18.748 1.552 1.784 1.00 94.38 89 GLY A CA 1
ATOM 722 C C . GLY A 1 89 ? -17.593 2.555 1.763 1.00 94.38 89 GLY A C 1
ATOM 723 O O . GLY A 1 89 ? -17.801 3.739 1.513 1.00 94.38 89 GLY A O 1
ATOM 724 N N . ASN A 1 90 ? -16.381 2.073 2.020 1.00 95.81 90 ASN A N 1
ATOM 725 C CA . ASN A 1 90 ? -15.108 2.786 1.992 1.00 95.81 90 ASN A CA 1
ATOM 726 C C . ASN A 1 90 ? -14.148 2.224 0.925 1.00 95.81 90 ASN A C 1
ATOM 728 O O . ASN A 1 90 ? -12.973 2.572 0.944 1.00 95.81 90 ASN A O 1
ATOM 732 N N . PHE A 1 91 ? -14.623 1.371 0.006 1.00 96.06 91 PHE A N 1
ATOM 733 C CA . PHE A 1 91 ? -13.810 0.908 -1.119 1.00 96.06 91 PHE A CA 1
ATOM 734 C C . PHE A 1 91 ? -13.365 2.079 -1.999 1.00 96.06 91 PHE A C 1
ATOM 736 O O . PHE A 1 91 ? -14.035 3.115 -2.075 1.00 96.06 91 PHE A O 1
ATOM 743 N N . SER A 1 92 ? -12.247 1.900 -2.704 1.00 94.81 92 SER A N 1
ATOM 744 C CA . SER A 1 92 ? -11.766 2.913 -3.637 1.00 94.81 92 SER A CA 1
ATOM 745 C C . SER A 1 92 ? -12.761 3.097 -4.794 1.00 94.81 92 SER A C 1
ATOM 747 O O . SER A 1 92 ? -13.019 2.146 -5.535 1.00 94.81 92 SER A O 1
ATOM 749 N N . PRO A 1 93 ? -13.327 4.302 -5.002 1.00 93.62 93 PRO A N 1
ATOM 750 C CA . PRO A 1 93 ? -14.334 4.520 -6.038 1.00 93.62 93 PRO A CA 1
ATOM 751 C C . PRO A 1 93 ? -13.750 4.488 -7.456 1.00 93.62 93 PRO A C 1
ATOM 753 O O . PRO A 1 93 ? -14.491 4.294 -8.421 1.00 93.62 93 PRO A O 1
ATOM 756 N N . LYS A 1 94 ? -12.444 4.745 -7.600 1.00 95.44 94 LYS A N 1
ATOM 757 C CA . LYS A 1 94 ? -11.716 4.761 -8.873 1.00 95.44 94 LYS A CA 1
ATOM 758 C C . LYS A 1 94 ? -10.270 4.362 -8.639 1.00 95.44 94 LYS A C 1
ATOM 760 O O . LYS A 1 94 ? -9.669 4.772 -7.653 1.00 95.44 94 LYS A O 1
ATOM 765 N N . ILE A 1 95 ? -9.709 3.619 -9.584 1.00 96.12 95 ILE A N 1
ATOM 766 C CA . ILE A 1 95 ? -8.332 3.137 -9.527 1.00 96.12 95 ILE A CA 1
ATOM 767 C C . ILE A 1 95 ? -7.690 3.357 -10.894 1.00 96.12 95 ILE A C 1
ATOM 769 O O . ILE A 1 95 ? -8.334 3.184 -11.929 1.00 96.12 95 ILE A O 1
ATOM 773 N N . SER A 1 96 ? -6.419 3.739 -10.883 1.00 95.12 96 SER A N 1
ATOM 774 C CA . SER A 1 96 ? -5.538 3.761 -12.048 1.00 95.12 96 SER A CA 1
ATOM 775 C C . SER A 1 96 ? -4.297 2.947 -11.730 1.00 95.12 96 SER A C 1
ATOM 777 O O . SER A 1 96 ? -3.845 2.953 -10.586 1.00 95.12 96 SER A O 1
ATOM 779 N N . ILE A 1 97 ? -3.734 2.286 -12.736 1.00 94.56 97 ILE A N 1
ATOM 780 C CA . ILE A 1 97 ? -2.518 1.494 -12.573 1.00 94.56 97 ILE A CA 1
ATOM 781 C C . ILE A 1 97 ? -1.500 1.935 -13.610 1.00 94.56 97 ILE A C 1
ATOM 783 O O . ILE A 1 9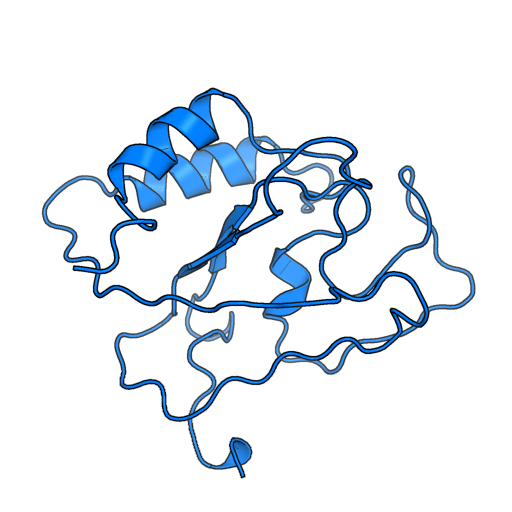7 ? -1.836 2.134 -14.776 1.00 94.56 97 ILE A O 1
ATOM 787 N N . GLN A 1 98 ? -0.268 2.085 -13.144 1.00 92.06 98 GLN A N 1
ATOM 788 C CA . GLN A 1 98 ? 0.908 2.406 -13.933 1.00 92.06 98 GLN A CA 1
ATOM 789 C C . GLN A 1 98 ? 1.958 1.327 -13.696 1.00 92.06 98 GLN A C 1
ATOM 791 O O . GLN A 1 98 ? 1.980 0.685 -12.645 1.00 92.06 98 GLN A O 1
ATOM 796 N N . SER A 1 99 ? 2.827 1.128 -14.677 1.00 90.62 99 SER A N 1
ATOM 797 C CA . SER A 1 99 ? 3.954 0.212 -14.564 1.00 90.62 99 SER A CA 1
ATOM 798 C C . SER A 1 99 ? 5.146 0.795 -15.294 1.00 90.62 99 SER A C 1
ATOM 800 O O . SER A 1 99 ? 4.988 1.286 -16.409 1.00 90.62 99 SER A O 1
ATOM 802 N N . ASN A 1 100 ? 6.326 0.661 -14.705 1.00 86.94 100 ASN A N 1
ATOM 803 C CA . ASN A 1 100 ? 7.584 1.024 -15.337 1.00 86.94 100 ASN A CA 1
ATOM 804 C C . ASN A 1 100 ? 8.591 -0.123 -15.163 1.00 86.94 100 ASN A C 1
ATOM 806 O O . ASN A 1 100 ? 8.523 -0.879 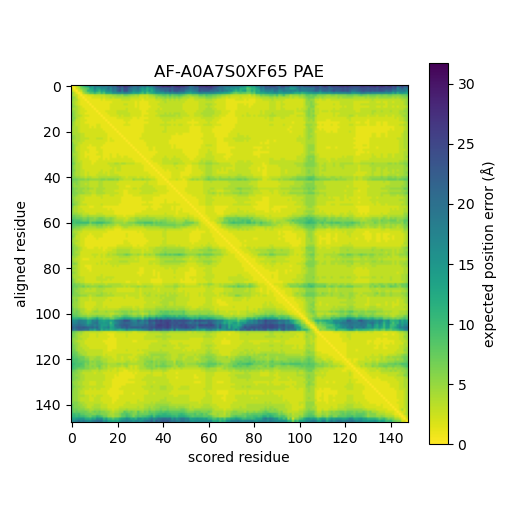-14.189 1.00 86.94 100 ASN A O 1
ATOM 810 N N . HIS A 1 101 ? 9.516 -0.260 -16.108 1.00 87.12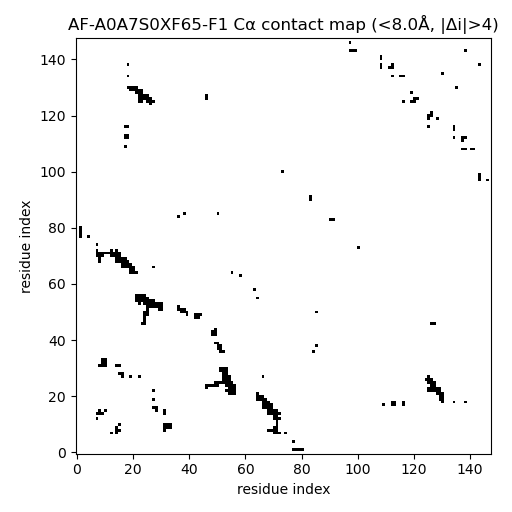 101 HIS A N 1
ATOM 811 C CA . HIS A 1 101 ? 10.677 -1.127 -15.974 1.00 87.12 101 HIS A CA 1
ATOM 812 C C . HIS A 1 101 ? 11.848 -0.305 -15.428 1.00 87.12 101 HIS A C 1
ATOM 814 O O . HIS A 1 101 ? 12.504 0.433 -16.159 1.00 87.12 101 HIS A O 1
ATOM 820 N N . TYR A 1 102 ? 12.108 -0.444 -14.131 1.00 81.88 102 TYR A N 1
ATOM 821 C CA . TYR A 1 102 ? 13.180 0.276 -13.452 1.00 81.88 102 TYR A CA 1
ATOM 822 C C . TYR A 1 102 ? 14.518 -0.462 -13.611 1.00 81.88 102 TYR A C 1
ATOM 824 O O . TYR A 1 102 ? 14.700 -1.541 -13.046 1.00 81.88 102 TYR A O 1
ATOM 832 N N . ASP A 1 103 ? 15.443 0.112 -14.384 1.00 75.06 103 ASP A N 1
ATOM 833 C CA . ASP A 1 103 ? 16.811 -0.398 -14.539 1.00 75.06 103 ASP A CA 1
ATOM 834 C C . ASP A 1 103 ? 17.714 0.192 -13.441 1.00 75.06 103 ASP A C 1
ATOM 836 O O . ASP A 1 103 ? 17.895 1.408 -13.361 1.00 75.06 103 ASP A O 1
ATOM 840 N N . SER A 1 104 ? 18.235 -0.644 -12.538 1.00 63.50 104 SER A N 1
ATOM 841 C CA . SER A 1 104 ? 18.974 -0.179 -11.357 1.00 63.50 104 SER A CA 1
ATOM 842 C C . SER A 1 104 ? 20.488 -0.333 -11.539 1.00 63.50 104 SER A C 1
ATOM 844 O O . SER A 1 104 ? 21.052 -1.377 -11.205 1.00 63.50 104 SER A O 1
ATOM 846 N N . SER A 1 105 ? 21.167 0.706 -12.027 1.00 56.12 105 SER A N 1
ATOM 847 C CA . SER A 1 105 ? 22.635 0.716 -12.156 1.00 56.12 105 SER A CA 1
ATOM 848 C C . SER A 1 105 ? 23.392 1.260 -10.928 1.00 56.12 105 SER A C 1
ATOM 850 O O . SER A 1 105 ? 24.613 1.188 -10.901 1.00 56.12 105 SER A O 1
ATOM 852 N N . GLU A 1 106 ? 22.700 1.775 -9.905 1.00 56.53 106 GLU A N 1
ATOM 853 C CA . GLU A 1 106 ? 23.264 2.443 -8.709 1.00 56.53 106 GLU A CA 1
ATOM 854 C C . GLU A 1 106 ? 22.620 1.907 -7.406 1.00 56.53 106 GLU A C 1
ATOM 856 O O . GLU A 1 106 ? 21.609 1.198 -7.509 1.00 56.53 106 GLU A O 1
ATOM 861 N N . PRO A 1 107 ? 23.139 2.204 -6.182 1.00 57.94 107 PRO A N 1
ATOM 862 C CA . PRO A 1 107 ? 22.485 1.825 -4.926 1.00 57.94 107 PRO A CA 1
ATOM 863 C C . PRO A 1 107 ? 21.027 2.276 -4.953 1.00 57.94 107 PRO A C 1
ATOM 865 O O . PRO A 1 107 ? 20.728 3.469 -4.938 1.00 57.94 107 PRO A O 1
ATOM 868 N N . SER A 1 108 ? 20.126 1.307 -5.105 1.00 80.19 108 SER A N 1
ATOM 869 C CA . SER A 1 108 ? 18.794 1.618 -5.612 1.00 80.19 108 SER A CA 1
ATOM 870 C C . SER A 1 108 ? 18.040 2.502 -4.622 1.00 80.19 108 SER A C 1
ATOM 872 O O . SER A 1 108 ? 17.970 2.169 -3.439 1.00 80.19 108 SER A O 1
ATOM 874 N N . VAL A 1 109 ? 17.418 3.577 -5.112 1.00 89.44 109 VAL A N 1
ATOM 875 C CA . VAL A 1 109 ? 16.428 4.384 -4.369 1.00 89.44 109 VAL A CA 1
ATOM 876 C C . VAL A 1 109 ? 15.414 3.476 -3.662 1.00 89.44 109 VAL A C 1
ATOM 878 O O . VAL A 1 109 ? 15.039 3.723 -2.521 1.00 89.44 109 VAL A O 1
ATOM 881 N N . ILE A 1 110 ? 15.056 2.359 -4.306 1.00 91.19 110 ILE A N 1
ATOM 882 C CA . ILE A 1 110 ? 14.237 1.277 -3.750 1.00 91.19 110 ILE A CA 1
ATOM 883 C C . ILE A 1 110 ? 14.784 0.748 -2.416 1.00 91.19 110 ILE A C 1
ATOM 885 O O . ILE A 1 110 ? 14.015 0.581 -1.479 1.00 91.19 110 ILE A O 1
ATOM 889 N N . GLN A 1 111 ? 16.085 0.477 -2.300 1.00 92.06 111 GLN A N 1
ATOM 890 C CA . GLN A 1 111 ? 16.680 -0.046 -1.067 1.00 92.06 111 GLN A CA 1
ATOM 891 C C . GLN A 1 111 ? 16.612 0.973 0.076 1.00 92.06 111 GLN A C 1
ATOM 893 O O . GLN A 1 111 ? 16.333 0.585 1.211 1.00 92.06 111 GLN A O 1
ATOM 898 N N . SER A 1 112 ? 16.825 2.259 -0.219 1.00 94.12 112 SER A N 1
ATOM 899 C CA . SER A 1 112 ? 16.667 3.335 0.768 1.00 94.12 112 SER A CA 1
ATOM 900 C C . SER A 1 112 ? 15.212 3.479 1.205 1.00 94.12 112 SER A C 1
ATOM 902 O O . SER A 1 112 ? 14.941 3.535 2.401 1.00 94.12 112 SER A O 1
ATOM 904 N N . LEU A 1 113 ? 14.271 3.460 0.253 1.00 94.94 113 LEU A N 1
ATOM 905 C CA . LEU A 1 113 ? 12.839 3.477 0.547 1.00 94.94 113 LEU A CA 1
ATOM 906 C C . LEU A 1 113 ? 12.436 2.294 1.428 1.00 94.94 113 LEU A C 1
ATOM 908 O O . LEU A 1 113 ? 11.778 2.501 2.438 1.00 94.94 113 LEU A O 1
ATOM 912 N N . LEU A 1 114 ? 12.880 1.076 1.103 1.00 94.56 114 LEU A N 1
ATOM 913 C CA . LEU A 1 114 ? 12.606 -0.116 1.909 1.00 94.56 114 LEU A CA 1
ATOM 914 C C . LEU A 1 114 ? 13.160 0.005 3.333 1.00 94.56 114 LEU A C 1
ATOM 916 O O . LEU A 1 114 ? 12.450 -0.336 4.275 1.00 94.56 114 LEU A O 1
ATOM 920 N N . SER A 1 115 ? 14.377 0.536 3.495 1.00 95.25 115 SER A N 1
ATOM 921 C CA . SER A 1 115 ? 14.966 0.771 4.820 1.00 95.25 115 SER A CA 1
ATOM 922 C C . SER A 1 115 ? 14.115 1.735 5.646 1.00 95.25 115 SER A C 1
ATOM 924 O O . SER A 1 115 ? 13.713 1.391 6.753 1.00 95.25 115 SER A O 1
ATOM 926 N N . LEU A 1 116 ? 13.769 2.903 5.091 1.00 95.31 116 LEU A N 1
ATOM 927 C CA . LEU A 1 116 ? 12.913 3.877 5.780 1.00 95.31 116 LEU A CA 1
ATOM 928 C C . LEU A 1 116 ? 11.538 3.299 6.103 1.00 95.31 116 LEU A C 1
ATOM 930 O O . LEU A 1 116 ? 10.944 3.596 7.142 1.00 95.31 116 LEU A O 1
ATOM 934 N N . ARG A 1 117 ? 11.018 2.461 5.203 1.00 94.19 117 ARG A N 1
ATOM 935 C CA . ARG A 1 117 ? 9.729 1.823 5.404 1.00 94.19 117 ARG A CA 1
ATOM 936 C C . ARG A 1 117 ? 9.765 0.885 6.601 1.00 94.19 117 ARG A C 1
ATOM 938 O O . ARG A 1 117 ? 8.861 0.945 7.435 1.00 94.19 117 ARG A O 1
ATOM 945 N N . ASP A 1 118 ? 10.801 0.057 6.685 1.00 94.12 118 ASP A N 1
ATOM 946 C CA . ASP A 1 118 ? 11.016 -0.887 7.780 1.00 94.12 118 ASP A CA 1
ATOM 947 C C . ASP A 1 118 ? 11.266 -0.182 9.120 1.00 94.12 118 ASP A C 1
ATOM 949 O O . ASP A 1 118 ? 10.728 -0.629 10.134 1.00 94.12 118 ASP A O 1
ATOM 953 N N . ASP A 1 119 ? 11.970 0.952 9.130 1.00 93.69 119 ASP A N 1
ATOM 954 C CA . ASP A 1 119 ? 12.253 1.731 10.348 1.00 93.69 119 ASP A CA 1
ATOM 955 C C . ASP A 1 119 ? 10.986 2.272 11.037 1.00 93.69 119 ASP A C 1
ATOM 957 O O . ASP A 1 119 ? 10.966 2.485 12.251 1.00 93.69 119 ASP A O 1
ATOM 961 N N . LEU A 1 120 ? 9.906 2.476 10.278 1.00 90.38 120 LEU A N 1
ATOM 962 C CA . LEU A 1 120 ? 8.617 2.946 10.797 1.00 90.38 120 LEU A CA 1
ATOM 963 C C . LEU A 1 120 ? 7.649 1.805 11.150 1.00 90.38 120 LEU A C 1
ATOM 965 O O . LEU A 1 120 ? 6.528 2.077 11.589 1.00 90.38 120 LEU A O 1
ATOM 969 N N . LYS A 1 121 ? 8.036 0.535 10.969 1.00 91.69 121 LYS A N 1
ATOM 970 C CA . LYS A 1 121 ? 7.190 -0.592 11.379 1.00 91.69 121 LYS A CA 1
ATOM 971 C C . LYS A 1 121 ? 7.114 -0.676 12.900 1.00 91.69 121 LYS A C 1
ATOM 973 O O . LYS A 1 121 ? 8.124 -0.757 13.594 1.00 91.69 121 LYS A O 1
ATOM 978 N N . VAL A 1 122 ? 5.895 -0.773 13.418 1.00 87.69 122 VAL A N 1
ATOM 979 C CA . VAL A 1 122 ? 5.621 -1.084 14.824 1.00 87.69 122 VAL A CA 1
ATOM 980 C C . VAL A 1 122 ? 4.991 -2.468 14.874 1.00 87.69 122 VAL A C 1
ATOM 982 O O . VAL A 1 122 ? 4.033 -2.744 14.156 1.00 87.69 122 VAL A O 1
ATOM 985 N N . GLU A 1 123 ? 5.572 -3.370 15.670 1.00 88.12 123 GLU A N 1
ATOM 986 C CA . GLU A 1 123 ? 5.134 -4.775 15.765 1.00 88.12 123 GLU A CA 1
ATOM 987 C C . GLU A 1 123 ? 5.066 -5.486 14.394 1.00 88.12 123 GLU A C 1
ATOM 989 O O . GLU A 1 123 ? 4.211 -6.330 14.140 1.00 88.12 123 GLU A O 1
ATOM 994 N N . GLY A 1 124 ? 5.990 -5.136 13.490 1.00 88.62 124 GLY A N 1
ATOM 995 C CA . GLY A 1 124 ? 6.089 -5.725 12.151 1.00 88.62 124 GLY A CA 1
ATOM 996 C C . GLY A 1 124 ? 5.112 -5.153 11.120 1.00 88.62 124 GLY A C 1
ATOM 997 O O . GLY A 1 124 ? 5.072 -5.653 9.998 1.00 88.62 124 GLY A O 1
ATOM 998 N N . SER A 1 125 ? 4.357 -4.106 11.459 1.00 93.06 125 SER A N 1
ATOM 999 C CA . SER A 1 125 ? 3.343 -3.518 10.585 1.00 93.06 125 SER A CA 1
ATOM 1000 C C . SER A 1 125 ? 3.506 -2.010 10.420 1.00 93.06 125 SER A C 1
ATOM 1002 O O . SER A 1 125 ? 3.976 -1.316 11.318 1.00 93.06 125 SER A O 1
ATOM 1004 N N . ARG A 1 126 ? 3.075 -1.497 9.265 1.00 95.25 126 ARG A N 1
ATOM 1005 C CA . ARG A 1 126 ? 2.995 -0.061 8.954 1.00 95.25 126 ARG A CA 1
ATOM 1006 C C . ARG A 1 126 ? 1.680 0.587 9.387 1.00 95.25 126 ARG A C 1
ATOM 1008 O O . ARG A 1 126 ? 1.481 1.773 9.132 1.00 95.25 126 ARG A O 1
ATOM 1015 N N . ILE A 1 127 ? 0.782 -0.166 10.027 1.00 97.31 127 ILE A N 1
ATOM 1016 C CA . ILE A 1 127 ? -0.502 0.377 10.479 1.00 97.31 127 ILE A CA 1
ATOM 1017 C C . ILE A 1 127 ? -0.266 1.587 11.392 1.00 97.31 127 ILE A C 1
ATOM 1019 O O . ILE A 1 127 ? 0.534 1.536 12.326 1.00 97.31 127 ILE A O 1
ATOM 1023 N N . GLY A 1 128 ? -0.998 2.667 11.121 1.00 96.94 128 GLY A N 1
ATOM 1024 C CA . GLY A 1 128 ? -0.919 3.914 11.878 1.00 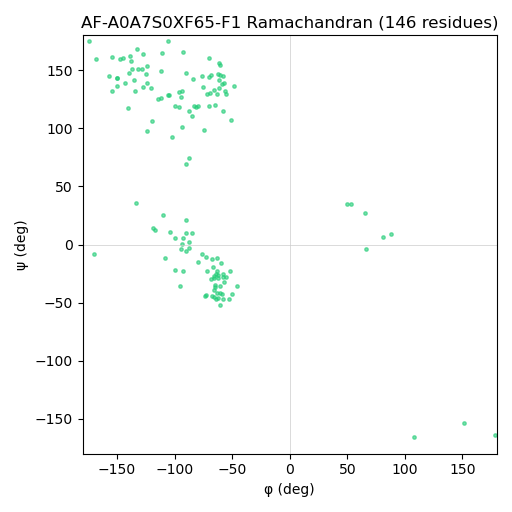96.94 128 GLY A CA 1
ATOM 1025 C C . GLY A 1 128 ? 0.146 4.886 11.388 1.00 96.94 128 GLY A C 1
ATOM 1026 O O . GLY A 1 128 ? 0.412 5.887 12.052 1.00 96.94 128 GLY A O 1
ATOM 1027 N N . THR A 1 129 ? 0.759 4.610 10.238 1.00 96.75 129 THR A N 1
ATOM 1028 C CA . THR A 1 129 ? 1.790 5.467 9.649 1.00 96.75 129 THR A CA 1
ATOM 1029 C C . THR A 1 129 ? 1.301 6.144 8.371 1.00 96.75 129 THR A C 1
ATOM 1031 O O . THR A 1 129 ? 0.279 5.787 7.783 1.00 96.75 129 THR A O 1
ATOM 1034 N N . ALA A 1 130 ? 2.035 7.169 7.955 1.00 96.69 130 ALA A N 1
ATOM 1035 C CA . ALA A 1 130 ? 1.955 7.760 6.629 1.00 96.69 130 ALA A CA 1
ATOM 1036 C C . ALA A 1 130 ? 3.376 8.045 6.152 1.00 96.69 130 ALA A C 1
ATOM 1038 O O . ALA A 1 130 ? 4.277 8.161 6.988 1.00 96.69 130 ALA A O 1
ATOM 1039 N N . ALA A 1 131 ? 3.564 8.162 4.839 1.00 96.94 131 ALA A N 1
ATOM 1040 C CA . ALA A 1 131 ? 4.871 8.466 4.278 1.00 96.94 131 ALA A CA 1
ATOM 1041 C C . ALA A 1 131 ? 5.439 9.757 4.889 1.00 96.94 131 ALA A C 1
ATOM 1043 O O . ALA A 1 131 ? 4.779 10.800 4.958 1.00 96.94 131 ALA A O 1
ATOM 1044 N N . SER A 1 132 ? 6.679 9.666 5.348 1.00 96.25 132 SER A N 1
ATOM 1045 C CA . SER A 1 132 ? 7.486 10.784 5.811 1.00 96.25 132 SER A CA 1
ATOM 1046 C C . SER A 1 132 ? 7.897 11.686 4.645 1.00 96.25 132 SER A C 1
ATOM 1048 O O . SER A 1 132 ? 7.921 11.275 3.484 1.00 96.25 132 SER A O 1
ATOM 1050 N N . SER A 1 133 ? 8.282 12.927 4.950 1.00 96.31 133 SER A N 1
ATOM 1051 C CA . SER A 1 133 ? 8.832 13.841 3.940 1.00 96.31 133 SER A CA 1
ATOM 1052 C C . SER A 1 133 ? 10.081 13.280 3.251 1.00 96.31 133 SER A C 1
ATOM 1054 O O . SER A 1 133 ? 10.341 13.618 2.102 1.00 96.31 133 SER A O 1
ATOM 1056 N N . GLU A 1 134 ? 10.846 12.428 3.938 1.00 96.12 134 GLU A N 1
ATOM 1057 C CA . GLU A 1 134 ? 12.023 11.763 3.378 1.00 96.12 134 GLU A CA 1
ATOM 1058 C C . GLU A 1 134 ? 11.633 10.660 2.386 1.00 96.12 134 GLU A C 1
ATOM 1060 O O . GLU A 1 134 ? 12.181 10.611 1.286 1.00 96.12 134 GLU A O 1
ATOM 1065 N N . GLU A 1 135 ? 10.629 9.836 2.715 1.00 96.81 135 GLU A N 1
ATOM 1066 C CA . GLU A 1 135 ? 10.058 8.863 1.773 1.00 96.81 135 GLU A CA 1
ATOM 1067 C C . GLU A 1 135 ? 9.503 9.565 0.522 1.00 96.81 135 GLU A C 1
ATOM 1069 O O . GLU A 1 135 ? 9.756 9.107 -0.591 1.00 96.81 135 GLU A O 1
ATOM 1074 N N . PHE A 1 136 ? 8.805 10.700 0.680 1.00 96.62 136 PHE A N 1
ATOM 1075 C CA . PHE A 1 136 ? 8.331 11.504 -0.454 1.00 96.62 136 PHE A CA 1
ATOM 1076 C C . PHE A 1 136 ? 9.484 12.048 -1.313 1.00 96.62 136 PHE A C 1
ATOM 1078 O O . PHE A 1 136 ? 9.456 11.912 -2.532 1.00 96.62 136 PHE A O 1
ATOM 1085 N N . ALA A 1 137 ? 10.527 12.611 -0.700 1.00 95.31 137 ALA A N 1
ATOM 1086 C CA . ALA A 1 137 ? 11.671 13.134 -1.447 1.00 95.31 137 ALA A CA 1
ATOM 1087 C C . ALA A 1 137 ? 12.440 12.029 -2.193 1.00 95.31 137 ALA A C 1
ATOM 1089 O O . ALA A 1 137 ? 12.960 12.251 -3.285 1.00 95.31 137 ALA A O 1
ATOM 1090 N N . LEU A 1 138 ? 12.521 10.824 -1.621 1.00 94.25 138 LEU A N 1
ATOM 1091 C CA . LEU A 1 138 ? 13.171 9.692 -2.274 1.00 94.25 138 LEU A CA 1
ATOM 1092 C C . LEU A 1 138 ? 12.336 9.130 -3.421 1.00 94.25 138 LEU A C 1
ATOM 1094 O O . LEU A 1 138 ? 12.900 8.874 -4.485 1.00 94.25 138 LEU A O 1
ATOM 1098 N N . VAL A 1 139 ? 11.025 8.953 -3.226 1.00 94.00 139 VAL A N 1
ATOM 1099 C CA . VAL A 1 139 ? 10.150 8.339 -4.235 1.00 94.00 139 VAL A CA 1
ATOM 1100 C C . VAL A 1 139 ? 10.031 9.195 -5.499 1.00 94.00 139 VAL A C 1
ATOM 1102 O O . VAL A 1 139 ? 9.898 8.635 -6.583 1.00 94.00 139 VAL A O 1
ATOM 1105 N N . GLU A 1 140 ? 10.190 10.519 -5.402 1.00 92.75 140 GLU A N 1
ATOM 1106 C CA . GLU A 1 140 ? 10.270 11.416 -6.569 1.00 92.75 140 GLU A CA 1
ATOM 1107 C C . GLU A 1 140 ? 11.401 11.023 -7.539 1.00 92.75 140 GLU A C 1
ATOM 1109 O O . GLU A 1 140 ? 11.236 11.127 -8.752 1.00 92.75 140 GLU A O 1
ATOM 1114 N N . ASN A 1 141 ? 12.516 10.474 -7.039 1.00 90.56 141 ASN A N 1
ATOM 1115 C CA . ASN A 1 141 ? 13.630 10.019 -7.886 1.00 90.56 141 ASN A CA 1
ATOM 1116 C C . ASN A 1 141 ? 13.320 8.731 -8.665 1.00 90.56 141 ASN A C 1
ATOM 1118 O O . ASN A 1 141 ? 14.106 8.341 -9.528 1.00 90.56 141 ASN A O 1
ATOM 1122 N N . LEU A 1 142 ? 12.218 8.038 -8.351 1.00 89.00 142 LEU A N 1
ATOM 1123 C CA . LEU A 1 142 ? 11.742 6.916 -9.163 1.00 89.00 142 LEU A CA 1
ATOM 1124 C C . LEU A 1 142 ? 10.986 7.383 -10.407 1.00 89.00 142 LEU A C 1
ATOM 1126 O O . LEU A 1 142 ? 10.754 6.561 -11.292 1.00 89.00 142 LEU A O 1
ATOM 1130 N N . GLU A 1 143 ? 10.585 8.659 -10.458 1.00 88.44 143 GLU A N 1
ATOM 1131 C CA . GLU A 1 143 ? 9.816 9.243 -11.561 1.00 88.44 143 GLU A CA 1
ATOM 1132 C C . GLU A 1 143 ? 8.585 8.389 -11.929 1.00 88.44 143 GLU A C 1
ATOM 1134 O O . GLU A 1 143 ? 8.214 8.248 -13.094 1.00 88.44 143 GLU A O 1
ATOM 1139 N N . SER A 1 144 ? 7.962 7.768 -10.918 1.00 84.12 144 SER A N 1
ATOM 1140 C CA . SER A 1 144 ? 6.888 6.779 -11.088 1.00 84.12 144 SER A CA 1
ATOM 1141 C C . SER A 1 144 ? 5.588 7.360 -11.642 1.00 84.12 144 SER A C 1
ATOM 1143 O O . SER A 1 144 ? 4.682 6.609 -11.989 1.00 84.12 144 SER A O 1
ATOM 1145 N N . ASP A 1 145 ? 5.473 8.683 -11.659 1.00 82.25 145 ASP A N 1
ATOM 1146 C CA . ASP A 1 145 ? 4.346 9.456 -12.167 1.00 82.25 145 ASP A CA 1
ATOM 1147 C C . ASP A 1 145 ? 4.529 9.916 -13.624 1.00 82.25 145 ASP A C 1
ATOM 1149 O O . ASP A 1 145 ? 3.608 10.506 -14.199 1.00 82.25 145 ASP A O 1
ATOM 1153 N N . LYS A 1 146 ? 5.685 9.642 -14.243 1.00 81.69 146 LYS A N 1
ATOM 1154 C CA . LYS A 1 146 ? 5.926 9.933 -15.659 1.00 81.69 146 LYS A CA 1
ATOM 1155 C C . LYS A 1 146 ? 5.373 8.809 -16.540 1.00 81.69 146 LYS A C 1
ATOM 1157 O O . LYS A 1 146 ? 5.820 7.670 -16.473 1.00 81.69 146 LYS A O 1
ATOM 1162 N N . TRP A 1 147 ? 4.418 9.157 -17.402 1.00 68.31 147 TRP A N 1
ATOM 1163 C CA . TRP A 1 147 ? 3.724 8.247 -18.330 1.00 68.31 147 TRP A CA 1
ATOM 1164 C C . TRP A 1 147 ? 4.406 8.124 -19.710 1.00 68.31 147 TRP A C 1
ATOM 1166 O O . TRP A 1 147 ? 3.726 7.823 -20.694 1.00 68.31 147 TRP A O 1
ATOM 1176 N N . GLU A 1 148 ? 5.698 8.446 -19.807 1.00 59.84 148 GLU A N 1
ATOM 1177 C CA . GLU A 1 148 ? 6.440 8.511 -21.082 1.00 59.84 148 GLU A CA 1
ATOM 1178 C C . GLU A 1 148 ? 6.812 7.137 -21.658 1.00 59.84 148 GLU A C 1
ATOM 1180 O O . GLU A 1 148 ? 7.161 6.223 -20.876 1.00 59.84 148 GLU A O 1
#